Protein AF-A0A9E5MLU3-F1 (afdb_monomer_lite)

Foldseek 3Di:
DDPPVVPVVCCCCVVNCNVVVVVVVVVVVVVVVCVVVVVVVVVVVVVVVVVVVVVVVVVVVVVVVD

pLDDT: mean 80.02, std 15.46, range [42.81, 97.19]

Sequence (66 aa):
MKFQFESLQGFLWMSGHGPYVWACYVITALALTYLLLSPVIKRRALMADLKRQARVREHEMRHQTS

Organism: NCBI:txid1470433

Radius of gyration: 26.38 Å; chains: 1; bounding box: 35×29×80 Å

Structure (mmCIF, N/CA/C/O backbone):
data_AF-A0A9E5MLU3-F1
#
_entry.id   AF-A0A9E5MLU3-F1
#
loop_
_atom_site.group_PDB
_atom_site.id
_atom_site.type_symbol
_atom_site.label_atom_id
_atom_site.label_alt_id
_atom_site.label_comp_id
_atom_site.label_asym_id
_atom_site.label_entity_id
_atom_site.label_seq_id
_atom_site.pdbx_PDB_ins_code
_atom_site.Cartn_x
_atom_site.Cartn_y
_atom_site.Cartn_z
_atom_site.occupancy
_atom_site.B_iso_or_equiv
_atom_site.auth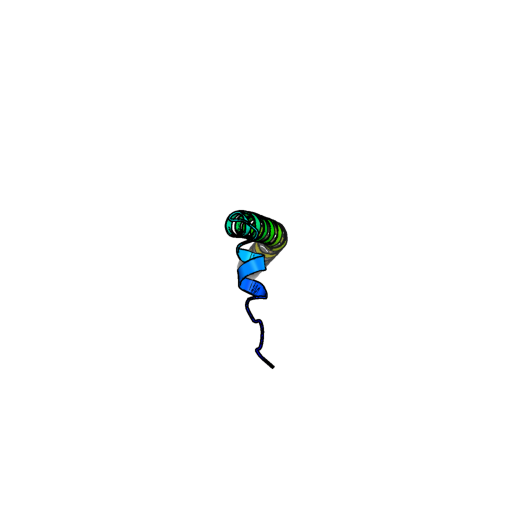_seq_id
_atom_site.auth_comp_id
_atom_site.auth_asym_id
_atom_site.auth_atom_id
_atom_site.pdbx_PDB_model_num
ATOM 1 N N . MET A 1 1 ? 8.168 -27.083 -34.124 1.00 42.81 1 MET A N 1
ATOM 2 C CA . MET A 1 1 ? 7.483 -25.899 -33.565 1.00 42.81 1 MET A CA 1
ATOM 3 C C . MET A 1 1 ? 8.379 -25.297 -32.492 1.00 42.81 1 MET A C 1
ATOM 5 O O . MET A 1 1 ? 8.603 -25.946 -31.480 1.00 42.81 1 MET A O 1
ATOM 9 N N . LYS A 1 2 ? 8.982 -24.129 -32.749 1.00 51.25 2 LYS A N 1
ATOM 10 C CA . LYS A 1 2 ? 9.770 -23.390 -31.750 1.00 51.25 2 LYS A CA 1
ATOM 11 C C . LYS A 1 2 ? 8.780 -22.567 -30.934 1.00 51.25 2 LYS A C 1
ATOM 13 O O . LYS A 1 2 ? 8.074 -21.745 -31.509 1.00 51.25 2 LYS A O 1
ATOM 18 N N . PHE A 1 3 ? 8.689 -22.819 -29.633 1.00 50.53 3 PHE A N 1
ATOM 19 C CA . PHE A 1 3 ? 7.949 -21.941 -28.741 1.00 50.53 3 PHE A CA 1
ATOM 20 C C . PHE A 1 3 ? 8.649 -20.579 -28.743 1.00 50.53 3 PHE A C 1
ATOM 22 O O . PHE A 1 3 ? 9.705 -20.419 -28.137 1.00 50.53 3 PHE A O 1
ATOM 29 N N . GLN A 1 4 ? 8.086 -19.620 -29.478 1.00 52.84 4 GLN A N 1
ATOM 30 C CA . GLN A 1 4 ? 8.509 -18.221 -29.497 1.00 52.84 4 GLN A CA 1
ATOM 31 C C . GLN A 1 4 ? 8.083 -17.555 -28.180 1.00 52.84 4 GLN A C 1
ATOM 33 O O . GLN A 1 4 ? 7.301 -16.608 -28.164 1.00 52.84 4 GLN A O 1
ATOM 38 N N . PHE A 1 5 ? 8.604 -18.043 -27.054 1.00 49.66 5 PHE A N 1
ATOM 39 C CA . PHE A 1 5 ? 8.571 -17.326 -25.781 1.00 49.66 5 PHE A CA 1
ATOM 40 C C . PHE A 1 5 ? 9.541 -16.124 -25.787 1.00 49.66 5 PHE A C 1
ATOM 42 O O . PHE A 1 5 ? 10.141 -15.800 -24.772 1.00 49.66 5 PHE A O 1
ATOM 49 N N . GLU A 1 6 ? 9.645 -15.389 -26.900 1.00 56.09 6 GLU A N 1
ATOM 50 C CA . GLU A 1 6 ? 9.972 -13.952 -26.842 1.00 56.09 6 GLU A CA 1
ATOM 51 C C . GLU A 1 6 ? 8.787 -13.134 -26.256 1.00 56.09 6 GLU A C 1
ATOM 53 O O . GLU A 1 6 ? 8.879 -11.931 -26.017 1.00 56.09 6 GLU A O 1
ATOM 58 N N . SER A 1 7 ? 7.667 -13.817 -25.981 1.00 58.41 7 SER A N 1
ATOM 59 C CA . SER A 1 7 ? 6.293 -13.355 -25.751 1.00 58.41 7 SER A CA 1
ATOM 60 C C . SER A 1 7 ? 5.975 -12.610 -24.443 1.00 58.41 7 SER A C 1
ATOM 62 O O . SER A 1 7 ? 4.849 -12.157 -24.278 1.00 58.41 7 SER A O 1
ATOM 64 N N . LEU A 1 8 ? 6.911 -12.457 -23.505 1.00 57.94 8 LEU A N 1
ATOM 65 C CA . LEU A 1 8 ? 6.732 -11.632 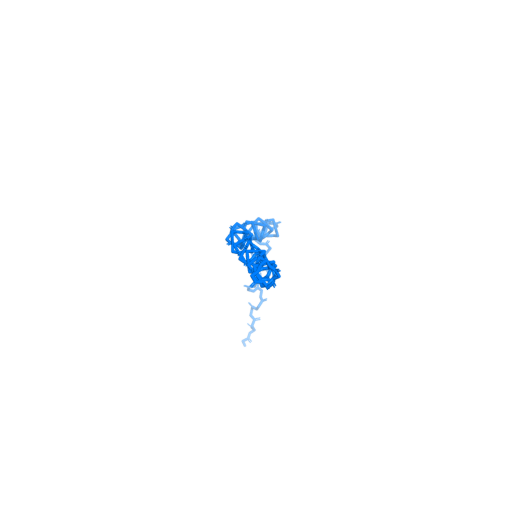-22.289 1.00 57.94 8 LEU A CA 1
ATOM 66 C C . LEU A 1 8 ? 7.847 -10.599 -22.142 1.00 57.94 8 LEU A C 1
ATOM 68 O O . LEU A 1 8 ? 7.612 -9.478 -21.696 1.00 57.94 8 LEU A O 1
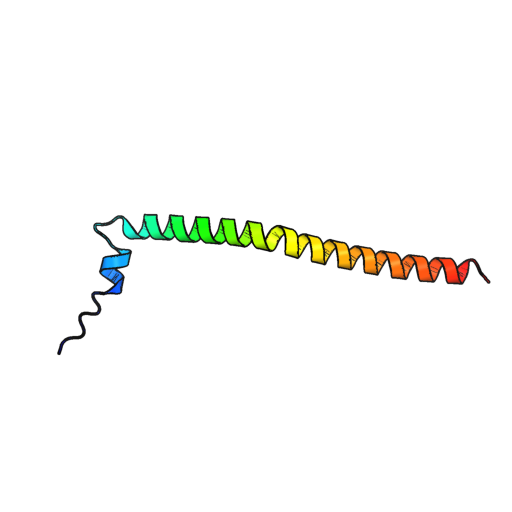ATOM 72 N N . GLN A 1 9 ? 9.053 -10.959 -22.579 1.00 59.12 9 GLN A N 1
ATOM 73 C CA . GLN A 1 9 ? 10.214 -10.085 -22.537 1.00 59.12 9 GLN A CA 1
ATOM 74 C C . GLN A 1 9 ? 10.062 -8.905 -23.502 1.00 59.12 9 GLN A C 1
ATOM 76 O O . GLN A 1 9 ? 10.295 -7.779 -23.086 1.00 59.12 9 GLN A O 1
ATOM 81 N N . GLY A 1 10 ? 9.557 -9.107 -24.727 1.00 63.28 10 GLY A N 1
ATOM 82 C CA . GLY A 1 10 ? 9.249 -7.999 -25.646 1.00 63.28 10 GLY A CA 1
ATOM 83 C C . GLY A 1 10 ? 8.129 -7.071 -25.147 1.00 63.28 10 GLY A C 1
ATOM 84 O O . GLY A 1 10 ? 8.134 -5.877 -25.436 1.00 63.28 10 GLY A O 1
ATOM 85 N N . PHE A 1 11 ? 7.208 -7.591 -24.331 1.00 61.69 11 PHE A N 1
ATOM 86 C CA . PHE A 1 11 ? 6.119 -6.821 -23.716 1.00 61.69 11 PHE A CA 1
ATOM 87 C C . PHE A 1 11 ? 6.611 -5.981 -22.522 1.00 61.69 11 PHE A C 1
ATOM 89 O O . PHE A 1 11 ? 6.215 -4.831 -22.345 1.00 61.69 11 PHE A O 1
ATOM 96 N N . LEU A 1 12 ? 7.529 -6.535 -21.724 1.00 60.59 12 LEU A N 1
ATOM 97 C CA . LEU A 1 12 ? 8.251 -5.840 -20.651 1.00 60.59 12 LEU A CA 1
ATOM 98 C C . LEU A 1 12 ? 9.337 -4.890 -21.168 1.00 60.59 12 LEU A C 1
ATOM 100 O O . LEU A 1 12 ? 9.730 -3.981 -20.443 1.00 60.59 12 LEU A O 1
ATOM 104 N N . TRP A 1 13 ? 9.826 -5.090 -22.391 1.00 63.50 13 TRP A N 1
ATOM 105 C CA . TRP A 1 13 ? 10.937 -4.336 -22.972 1.00 63.50 13 TRP A CA 1
ATOM 106 C C . TRP A 1 13 ? 10.516 -3.414 -24.117 1.00 63.50 13 TRP A C 1
ATOM 108 O O . TRP A 1 13 ? 11.400 -2.834 -24.734 1.00 63.5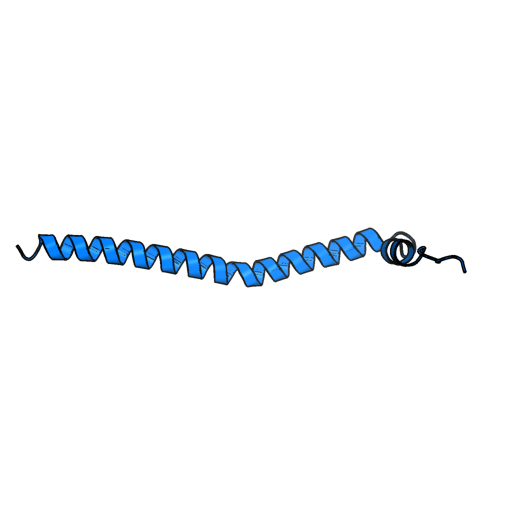0 13 TRP A O 1
ATOM 118 N N . MET A 1 14 ? 9.208 -3.253 -24.386 1.00 62.62 14 MET A N 1
ATOM 119 C CA . MET A 1 14 ? 8.611 -2.435 -25.461 1.00 62.62 14 MET A CA 1
ATOM 120 C C . MET A 1 14 ? 9.483 -1.207 -25.797 1.00 62.62 14 MET A C 1
ATOM 122 O O . MET A 1 14 ? 9.451 -0.186 -25.110 1.00 62.62 14 MET A O 1
ATOM 126 N N . SER A 1 15 ? 10.353 -1.363 -26.799 1.00 63.72 15 SER A N 1
ATOM 127 C CA . SER A 1 15 ? 11.311 -0.358 -27.273 1.00 63.72 15 SER A CA 1
ATOM 128 C C . SER A 1 15 ? 12.159 0.379 -26.203 1.00 63.72 15 SER A C 1
ATOM 130 O O . SER A 1 15 ? 12.547 1.522 -26.426 1.00 63.72 15 SER A O 1
ATOM 132 N N . GLY A 1 16 ? 12.453 -0.242 -25.050 1.00 67.62 16 GLY A N 1
ATOM 133 C CA . GLY A 1 16 ? 13.297 0.304 -23.970 1.00 67.62 16 GLY A CA 1
ATOM 134 C C . GLY A 1 16 ? 12.563 1.009 -22.817 1.00 67.62 16 GLY A C 1
ATOM 135 O O . GLY A 1 16 ? 13.196 1.362 -21.823 1.00 67.62 16 GLY A O 1
ATOM 136 N N . HIS A 1 17 ? 11.237 1.176 -22.894 1.00 69.12 17 HIS A N 1
ATOM 137 C CA . HIS A 1 17 ? 10.454 1.916 -21.885 1.00 69.12 17 HIS A CA 1
ATOM 138 C C . HIS A 1 17 ? 9.553 1.048 -21.002 1.00 69.12 17 HIS A C 1
ATOM 140 O O . HIS A 1 17 ? 8.997 1.535 -20.016 1.00 69.12 17 HIS A O 1
ATOM 146 N N . GLY A 1 18 ? 9.410 -0.239 -21.316 1.00 76.12 18 GLY A N 1
ATOM 147 C CA . GLY A 1 18 ? 8.519 -1.126 -20.569 1.00 76.12 18 GLY A CA 1
ATOM 148 C C . GLY A 1 18 ? 8.801 -1.219 -19.054 1.00 76.12 18 GLY A C 1
ATOM 149 O O . GLY A 1 18 ? 7.830 -1.165 -18.298 1.00 76.12 18 GLY A O 1
ATOM 150 N N . PRO A 1 19 ? 10.058 -1.218 -18.552 1.00 80.94 19 PRO A N 1
ATOM 151 C CA . PRO A 1 19 ? 10.314 -1.227 -17.108 1.00 80.94 19 PRO A CA 1
ATOM 152 C C . PRO A 1 19 ? 9.705 -0.021 -16.378 1.00 80.94 19 PRO A C 1
ATOM 154 O O . PRO A 1 19 ? 9.204 -0.157 -15.263 1.00 80.94 19 PRO A O 1
ATOM 157 N N . TYR A 1 20 ? 9.694 1.148 -17.024 1.00 81.31 20 TYR A N 1
ATOM 158 C CA . TYR A 1 20 ? 9.146 2.380 -16.455 1.00 81.31 20 TYR A CA 1
ATOM 159 C C . TYR A 1 20 ? 7.623 2.306 -16.332 1.00 81.31 20 TYR A C 1
ATOM 161 O O . TYR A 1 20 ? 7.053 2.640 -15.296 1.00 81.31 20 TYR A O 1
ATOM 169 N N . VAL A 1 21 ? 6.965 1.797 -17.374 1.00 84.12 21 VAL A N 1
ATOM 170 C CA . VAL A 1 21 ? 5.508 1.642 -17.417 1.00 84.12 21 VAL A CA 1
ATOM 171 C C . VAL A 1 21 ? 5.042 0.670 -16.335 1.00 84.12 21 VAL A C 1
ATOM 173 O O . VAL A 1 21 ? 4.140 0.991 -15.561 1.00 84.12 21 VAL A O 1
ATOM 176 N N . TRP A 1 22 ? 5.697 -0.486 -16.219 1.00 85.00 22 TRP A N 1
ATOM 177 C CA . TRP A 1 22 ? 5.391 -1.459 -15.173 1.00 85.00 22 TRP A CA 1
ATOM 178 C C . TRP A 1 22 ? 5.659 -0.911 -13.770 1.00 85.00 22 TRP A C 1
ATOM 180 O O . TRP A 1 22 ? 4.845 -1.142 -12.878 1.00 85.00 22 TRP A O 1
ATOM 190 N N . ALA A 1 23 ? 6.728 -0.133 -13.572 1.00 88.38 23 ALA A N 1
ATOM 191 C CA . ALA A 1 23 ? 6.971 0.546 -12.301 1.00 88.38 23 ALA A CA 1
ATOM 192 C C . ALA A 1 23 ? 5.822 1.502 -11.942 1.00 88.38 23 ALA A C 1
ATOM 194 O O . ALA A 1 23 ? 5.315 1.441 -10.822 1.00 88.38 23 ALA A O 1
ATOM 195 N N . CYS A 1 24 ? 5.348 2.321 -12.889 1.00 91.69 24 CYS A N 1
ATOM 196 C CA . CYS A 1 24 ? 4.180 3.178 -12.678 1.00 91.69 24 CYS A CA 1
ATOM 197 C C . CYS A 1 24 ? 2.934 2.359 -12.313 1.00 91.69 24 CYS A C 1
ATOM 199 O O . CYS A 1 24 ? 2.286 2.667 -11.316 1.00 91.69 24 CYS A O 1
ATOM 201 N N . TYR A 1 25 ? 2.634 1.280 -13.045 1.00 92.19 25 TYR A N 1
ATOM 202 C CA . TYR A 1 25 ? 1.498 0.404 -12.730 1.00 92.19 25 TYR A CA 1
ATOM 203 C C . TYR A 1 25 ? 1.601 -0.219 -11.339 1.00 92.19 25 TYR A C 1
ATOM 205 O O . TYR A 1 25 ? 0.615 -0.219 -10.604 1.00 92.19 25 TYR A O 1
ATOM 213 N N . VAL A 1 26 ? 2.777 -0.720 -10.955 1.00 94.44 26 VAL A N 1
ATOM 214 C CA . VAL A 1 26 ? 3.005 -1.311 -9.630 1.00 94.44 26 VAL A CA 1
ATOM 215 C C . VAL A 1 26 ? 2.827 -0.263 -8.537 1.00 94.44 26 VAL A C 1
ATOM 217 O O . VAL A 1 26 ? 2.106 -0.511 -7.573 1.00 94.44 26 VAL A O 1
ATOM 220 N N . ILE A 1 27 ? 3.422 0.922 -8.691 1.00 96.12 27 ILE A N 1
ATOM 221 C CA . ILE A 1 27 ? 3.301 2.011 -7.713 1.00 96.12 27 ILE A CA 1
ATOM 222 C C . ILE A 1 27 ? 1.839 2.445 -7.577 1.00 96.12 27 ILE A C 1
ATOM 224 O O . ILE A 1 27 ? 1.334 2.559 -6.460 1.00 96.12 27 ILE A O 1
ATOM 228 N N . THR A 1 28 ? 1.134 2.639 -8.691 1.00 96.25 28 THR A N 1
ATOM 229 C CA . THR A 1 28 ? -0.284 3.006 -8.676 1.00 96.25 28 THR A CA 1
ATOM 230 C C . THR A 1 28 ? -1.138 1.906 -8.051 1.00 96.25 28 THR A C 1
ATOM 232 O O . THR A 1 28 ? -1.967 2.199 -7.192 1.00 96.25 28 THR A O 1
ATOM 235 N N . ALA A 1 29 ? -0.922 0.640 -8.409 1.00 96.56 29 ALA A N 1
ATOM 236 C CA . ALA A 1 29 ? -1.648 -0.486 -7.829 1.00 96.56 29 ALA A CA 1
ATOM 237 C C . ALA A 1 29 ? -1.413 -0.594 -6.315 1.00 96.56 29 ALA A C 1
ATOM 239 O O . ALA A 1 29 ? -2.367 -0.799 -5.562 1.00 96.56 29 ALA A O 1
ATOM 240 N N . LEU A 1 30 ? -0.175 -0.398 -5.850 1.00 97.19 30 LEU A N 1
ATOM 241 C CA . LEU A 1 30 ? 0.155 -0.356 -4.426 1.00 97.19 30 LEU A CA 1
ATOM 242 C C . LEU A 1 30 ? -0.519 0.823 -3.724 1.00 97.19 30 LEU A C 1
ATOM 244 O O . LEU A 1 30 ? -1.090 0.632 -2.654 1.00 97.19 30 LEU A O 1
ATOM 248 N N . ALA A 1 31 ? -0.512 2.013 -4.324 1.00 96.88 31 ALA A N 1
ATOM 249 C CA . ALA A 1 31 ? -1.171 3.190 -3.763 1.00 96.88 31 ALA A CA 1
ATOM 250 C C . ALA A 1 31 ? -2.690 2.989 -3.634 1.00 96.88 31 ALA A C 1
ATOM 252 O O . ALA A 1 31 ? -3.265 3.282 -2.585 1.00 96.88 31 ALA A O 1
ATOM 253 N N . LEU A 1 32 ? -3.336 2.433 -4.663 1.00 96.75 32 LEU A N 1
ATOM 254 C CA . LEU A 1 32 ? -4.764 2.106 -4.638 1.00 96.75 32 LEU A CA 1
ATOM 255 C C . LEU A 1 32 ? -5.071 1.024 -3.600 1.00 96.75 32 LEU A C 1
ATOM 257 O O . LEU A 1 32 ? -5.985 1.180 -2.792 1.00 96.75 32 LEU A O 1
ATOM 261 N N . THR A 1 33 ? -4.272 -0.043 -3.570 1.00 97.06 33 THR A N 1
ATOM 262 C CA . THR A 1 33 ? -4.398 -1.119 -2.578 1.00 97.06 33 THR A CA 1
ATOM 263 C C . THR A 1 33 ? -4.254 -0.557 -1.168 1.00 97.06 33 THR A C 1
ATOM 265 O O . THR A 1 33 ? -5.075 -0.837 -0.299 1.00 97.06 33 THR A O 1
ATOM 268 N N . TYR A 1 34 ? -3.267 0.308 -0.941 1.00 96.56 34 TYR A N 1
ATOM 269 C CA . TYR A 1 34 ? -3.073 0.987 0.331 1.00 96.56 34 TYR A CA 1
ATOM 270 C C . TYR A 1 34 ? -4.272 1.863 0.702 1.00 96.56 34 TYR A C 1
ATOM 272 O O . TYR A 1 34 ? -4.725 1.815 1.845 1.00 96.56 34 TYR A O 1
ATOM 280 N N . LEU A 1 35 ? -4.835 2.616 -0.245 1.00 95.25 35 LEU A N 1
ATOM 281 C CA . LEU A 1 35 ? -6.015 3.445 -0.003 1.00 95.25 35 LEU A CA 1
ATOM 282 C C . LEU A 1 35 ? -7.238 2.606 0.394 1.00 95.25 35 LEU A C 1
ATOM 284 O O . LEU A 1 35 ? -8.000 3.023 1.263 1.00 95.25 35 LEU A O 1
ATOM 288 N N . LEU A 1 36 ? -7.396 1.415 -0.188 1.00 95.00 36 LEU A N 1
ATOM 289 C CA . LEU A 1 36 ? -8.466 0.475 0.154 1.00 95.00 36 LEU A CA 1
ATOM 290 C C . LEU A 1 36 ? -8.227 -0.222 1.503 1.00 95.00 36 LEU A C 1
ATOM 292 O O . LEU A 1 36 ? -9.160 -0.382 2.291 1.00 95.00 36 LEU A O 1
ATOM 296 N N . LEU A 1 37 ? -6.985 -0.611 1.806 1.00 94.94 37 LEU A N 1
ATOM 297 C CA . LEU A 1 37 ? -6.640 -1.302 3.054 1.00 94.94 37 LEU A CA 1
ATOM 298 C C . LEU A 1 37 ? -6.571 -0.352 4.256 1.00 94.94 37 LEU A C 1
ATOM 300 O O . LEU A 1 37 ? -6.939 -0.745 5.362 1.00 94.94 37 LEU A O 1
ATOM 304 N N . SER A 1 38 ? -6.141 0.894 4.059 1.00 93.06 38 SER A N 1
ATOM 305 C CA . SER A 1 38 ? -6.014 1.922 5.101 1.00 93.06 38 SER A CA 1
ATOM 306 C C . SER A 1 38 ? -7.268 2.060 5.983 1.00 93.06 38 SER A C 1
ATOM 308 O O . SER A 1 38 ? -7.151 1.913 7.205 1.00 93.06 38 SER A O 1
ATOM 310 N N . PRO A 1 39 ? -8.489 2.257 5.442 1.00 89.81 39 PRO A N 1
ATOM 311 C CA . PRO A 1 39 ? -9.692 2.355 6.263 1.00 89.81 39 PRO A CA 1
ATOM 312 C C . PRO A 1 39 ? -10.043 1.033 6.952 1.00 89.81 39 PRO A C 1
ATOM 314 O O . PRO A 1 39 ? -10.538 1.052 8.078 1.00 89.81 39 PRO A O 1
ATOM 317 N N . VAL A 1 40 ? -9.771 -0.113 6.323 1.00 92.88 40 VAL A N 1
ATOM 318 C CA . VAL A 1 40 ? -10.058 -1.436 6.900 1.00 92.88 40 VAL A CA 1
ATOM 319 C C . VAL A 1 40 ? -9.162 -1.702 8.109 1.00 92.88 40 VAL A C 1
ATOM 321 O O . VAL A 1 40 ? -9.654 -2.091 9.170 1.00 92.88 40 VAL A O 1
ATOM 324 N N . ILE A 1 41 ? -7.861 -1.438 7.984 1.00 91.69 41 ILE A N 1
ATOM 325 C CA . ILE A 1 41 ? -6.887 -1.607 9.069 1.00 91.69 41 ILE A CA 1
ATOM 326 C C . ILE A 1 41 ? -7.237 -0.676 10.235 1.00 91.69 41 ILE A C 1
ATOM 328 O O . ILE A 1 41 ? -7.325 -1.131 11.378 1.00 91.69 41 ILE A O 1
ATOM 332 N N . LYS A 1 42 ? -7.529 0.600 9.951 1.00 89.31 42 LYS A N 1
ATOM 333 C CA . LYS A 1 42 ? -7.930 1.575 10.978 1.00 89.31 42 LYS A CA 1
ATOM 334 C C . LYS A 1 42 ? -9.213 1.162 11.699 1.00 89.31 42 LYS A C 1
ATOM 336 O O . LYS A 1 42 ? -9.263 1.216 12.924 1.00 89.31 42 LYS A O 1
ATOM 341 N N . ARG A 1 43 ? -10.229 0.683 10.974 1.00 89.62 43 ARG A N 1
ATOM 342 C CA . ARG A 1 43 ? -11.477 0.176 11.575 1.00 89.62 43 ARG A CA 1
ATOM 343 C C . ARG A 1 43 ? -11.229 -1.008 12.507 1.00 89.62 43 ARG A C 1
ATOM 345 O O . ARG A 1 43 ? -11.787 -1.039 13.602 1.00 89.62 43 ARG A O 1
ATOM 352 N N . ARG A 1 44 ? -10.377 -1.958 12.107 1.00 90.12 44 ARG A N 1
ATOM 353 C CA . ARG A 1 44 ? -10.021 -3.111 12.954 1.00 90.12 44 ARG A CA 1
ATOM 354 C C . ARG A 1 44 ? -9.293 -2.676 14.225 1.00 90.12 44 ARG A C 1
ATOM 356 O O . ARG A 1 44 ? -9.617 -3.186 15.295 1.00 90.12 44 ARG A O 1
ATOM 363 N N . ALA A 1 45 ? -8.369 -1.720 14.119 1.00 90.75 45 ALA A N 1
ATOM 364 C CA . ALA A 1 45 ? -7.661 -1.167 15.271 1.00 90.75 45 ALA A CA 1
ATOM 365 C C . ALA A 1 45 ? -8.618 -0.461 16.248 1.00 90.75 45 ALA A C 1
ATOM 367 O O . ALA A 1 45 ? -8.587 -0.740 17.444 1.00 90.75 45 ALA A O 1
ATOM 368 N N . LEU A 1 46 ? -9.529 0.373 15.736 1.00 89.94 46 LEU A N 1
ATOM 369 C CA . LEU A 1 46 ? -10.531 1.066 16.555 1.00 89.94 46 LEU A CA 1
ATOM 370 C C . LEU A 1 46 ? -11.479 0.089 17.263 1.00 89.94 46 LEU A C 1
ATOM 372 O O . LEU A 1 46 ? -11.734 0.228 18.455 1.00 89.94 46 LEU A O 1
ATOM 376 N N . MET A 1 47 ? -11.972 -0.938 16.565 1.00 92.50 47 MET A N 1
ATOM 377 C CA . MET A 1 47 ? -12.819 -1.963 17.189 1.00 92.50 47 MET A CA 1
ATOM 378 C C . MET A 1 47 ? -12.090 -2.741 18.289 1.00 92.50 47 MET A C 1
ATOM 380 O O . MET A 1 47 ? -12.702 -3.092 19.29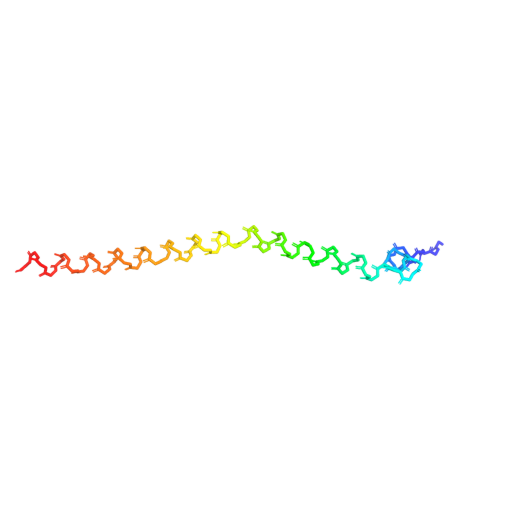9 1.00 92.50 47 MET A O 1
ATOM 384 N N . ALA A 1 48 ? -10.801 -3.031 18.102 1.00 92.06 48 ALA A N 1
ATOM 385 C CA . ALA A 1 48 ? -9.995 -3.697 19.119 1.00 92.06 48 ALA A CA 1
ATOM 386 C C . ALA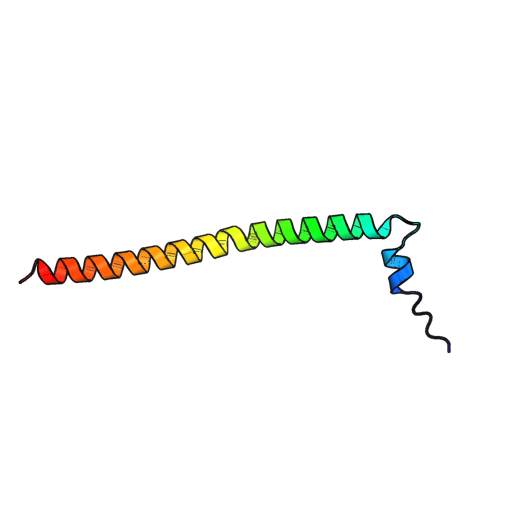 A 1 48 ? -9.837 -2.824 20.374 1.00 92.06 48 ALA A C 1
ATOM 388 O O . ALA A 1 48 ? -9.978 -3.332 21.489 1.00 92.06 48 ALA A O 1
ATOM 389 N N . ASP A 1 49 ? -9.619 -1.520 20.195 1.00 90.31 49 ASP A N 1
ATOM 390 C CA . ASP A 1 49 ? -9.500 -0.578 21.306 1.00 90.31 49 ASP A CA 1
ATOM 391 C C . ASP A 1 49 ? -10.822 -0.420 22.074 1.00 90.31 49 ASP A C 1
ATOM 393 O O . ASP A 1 49 ? -10.852 -0.560 23.298 1.00 90.31 49 ASP A O 1
ATOM 397 N N . LEU A 1 50 ? -11.948 -0.282 21.365 1.00 91.25 50 LEU A N 1
ATOM 398 C CA . LEU A 1 50 ? -13.277 -0.224 21.987 1.00 91.25 50 LEU A CA 1
ATOM 399 C C . LEU A 1 50 ? -13.586 -1.477 22.818 1.00 91.25 50 LEU A C 1
ATOM 401 O O . LEU A 1 50 ? -14.071 -1.367 23.946 1.00 91.25 50 LEU A O 1
ATOM 405 N N . LYS A 1 51 ? -13.258 -2.673 22.307 1.00 90.62 51 LYS A N 1
ATOM 406 C CA . LYS A 1 51 ? -13.411 -3.929 23.064 1.00 90.62 51 LYS A CA 1
ATOM 407 C C . LYS A 1 51 ? -12.551 -3.946 24.325 1.00 90.62 51 LYS A C 1
ATOM 409 O O . LYS A 1 51 ? -12.997 -4.442 25.358 1.00 90.62 51 LYS A O 1
ATOM 414 N N . ARG A 1 52 ? -11.327 -3.415 24.259 1.00 89.94 52 ARG A N 1
ATOM 415 C CA . ARG A 1 52 ? -10.436 -3.326 25.422 1.00 89.94 52 ARG A CA 1
ATOM 416 C C . ARG A 1 52 ? -11.017 -2.397 26.488 1.00 89.94 52 ARG A C 1
ATOM 418 O O . ARG A 1 52 ? -11.070 -2.792 27.648 1.00 89.94 52 ARG A O 1
ATOM 425 N N . GLN A 1 53 ? -11.507 -1.222 26.097 1.00 90.06 53 GLN A N 1
ATOM 426 C CA . GLN A 1 53 ? -12.125 -0.268 27.023 1.00 90.06 53 GLN A CA 1
ATOM 427 C C . GLN A 1 53 ? -13.423 -0.799 27.650 1.00 90.06 53 GLN A C 1
ATOM 429 O O . GLN A 1 53 ? -13.700 -0.519 28.814 1.00 90.06 53 GLN A O 1
ATOM 434 N N . ALA A 1 54 ? -14.228 -1.560 26.900 1.00 89.50 54 ALA A N 1
ATOM 435 C CA . ALA A 1 54 ? -15.449 -2.172 27.426 1.00 89.50 54 ALA A CA 1
ATOM 436 C C . ALA A 1 54 ? -15.148 -3.145 28.579 1.00 89.50 54 ALA A C 1
ATOM 438 O O . ALA A 1 54 ? -15.800 -3.075 29.616 1.00 89.50 54 ALA A O 1
ATOM 439 N N . ARG A 1 55 ? -14.104 -3.977 28.439 1.00 87.62 55 ARG A N 1
ATOM 440 C CA . ARG A 1 55 ? -13.688 -4.905 29.504 1.00 87.62 55 ARG A CA 1
ATOM 441 C C . ARG A 1 55 ? -13.219 -4.190 30.769 1.00 87.62 55 ARG A C 1
ATOM 443 O O . ARG A 1 55 ? -13.539 -4.631 31.862 1.00 87.62 55 ARG A O 1
ATOM 450 N N . VAL A 1 56 ? -12.469 -3.094 30.633 1.00 88.06 56 VAL A N 1
ATOM 451 C CA . VAL A 1 56 ? -11.994 -2.325 31.799 1.00 88.06 56 VAL A CA 1
ATOM 452 C C . VAL A 1 56 ? -13.174 -1.722 32.567 1.00 88.06 56 VAL A C 1
ATOM 454 O O . VAL A 1 56 ? -13.253 -1.887 33.781 1.00 88.06 56 VAL A O 1
ATOM 457 N N . ARG A 1 57 ? -14.142 -1.124 31.859 1.00 86.44 57 ARG A N 1
ATOM 458 C CA . ARG A 1 57 ? -15.351 -0.553 32.476 1.00 86.44 57 ARG A CA 1
ATOM 459 C C . ARG A 1 57 ? -16.201 -1.591 33.209 1.00 86.44 57 ARG A C 1
ATOM 461 O O . ARG A 1 57 ? -16.744 -1.300 34.268 1.00 86.44 57 ARG A O 1
ATOM 468 N N . GLU A 1 58 ? -16.313 -2.801 32.666 1.00 85.38 58 GLU A N 1
ATOM 469 C CA . GLU A 1 58 ? -17.045 -3.892 33.319 1.00 85.38 58 GLU A CA 1
ATOM 470 C C . GLU A 1 58 ? -16.419 -4.281 34.669 1.00 85.38 58 GLU A C 1
ATOM 472 O O . GLU A 1 58 ? -17.138 -4.500 35.644 1.00 85.38 58 GLU A O 1
ATOM 477 N N . HIS A 1 59 ? -15.085 -4.292 34.759 1.00 81.12 59 HIS A N 1
ATOM 478 C CA . HIS A 1 59 ? -14.380 -4.536 36.018 1.00 81.12 59 HIS A CA 1
ATOM 479 C C . HIS A 1 59 ? -14.598 -3.416 37.046 1.00 81.12 59 HIS A C 1
ATOM 481 O O . HIS A 1 59 ? -14.818 -3.713 38.219 1.00 81.12 59 HIS A O 1
ATOM 487 N N . GLU A 1 60 ? -14.580 -2.150 36.624 1.00 80.19 60 GLU A N 1
ATOM 488 C CA . GLU A 1 60 ? -14.807 -1.002 37.517 1.00 80.19 60 GLU A CA 1
ATOM 489 C C . GLU A 1 60 ? -16.223 -1.009 38.113 1.00 80.19 60 GLU A C 1
ATOM 491 O O . GLU A 1 60 ? -16.385 -0.854 39.325 1.00 80.19 60 GLU A O 1
ATOM 496 N N . MET A 1 61 ? -17.250 -1.292 37.301 1.00 74.50 61 MET A N 1
ATOM 497 C CA . MET A 1 61 ? -18.637 -1.388 37.784 1.00 74.50 61 MET A CA 1
ATOM 498 C C . MET A 1 61 ? -18.828 -2.522 38.804 1.00 74.50 61 MET A C 1
ATOM 500 O O . MET A 1 61 ? -19.608 -2.392 39.751 1.00 74.50 61 MET A O 1
ATOM 504 N N . ARG A 1 62 ? -18.086 -3.626 38.659 1.00 74.88 62 ARG A N 1
ATOM 505 C CA . ARG A 1 62 ? -18.147 -4.768 39.586 1.00 74.88 62 ARG A CA 1
ATOM 506 C C . ARG A 1 62 ? -17.571 -4.448 40.966 1.00 74.88 62 ARG A C 1
ATOM 508 O O . ARG A 1 62 ? -18.002 -5.049 41.943 1.00 74.88 62 ARG A O 1
ATOM 515 N N . HIS A 1 63 ? -16.630 -3.508 41.043 1.00 70.00 63 HIS A N 1
ATOM 516 C CA . HIS A 1 63 ? -16.039 -3.052 42.301 1.00 70.00 63 HIS A CA 1
ATOM 517 C C . HIS A 1 63 ? -16.819 -1.913 42.968 1.00 70.00 63 HIS A C 1
ATOM 519 O O . HIS A 1 63 ? -16.705 -1.755 44.175 1.00 70.00 63 HIS A O 1
ATOM 525 N N . GLN A 1 64 ? -17.627 -1.148 42.225 1.00 70.19 64 GLN A N 1
ATOM 526 C CA . GLN A 1 64 ? -18.449 -0.073 42.797 1.00 70.19 64 GLN A CA 1
ATOM 527 C C . GLN A 1 64 ? -19.788 -0.562 43.388 1.00 70.19 64 GLN A C 1
ATOM 529 O O . GLN A 1 64 ? -20.418 0.163 44.151 1.00 70.19 64 GLN A O 1
ATOM 534 N N . THR A 1 65 ? -20.229 -1.777 43.040 1.00 62.22 65 THR A N 1
ATOM 535 C CA . THR A 1 65 ? -21.535 -2.336 43.455 1.00 62.22 65 THR A CA 1
ATOM 536 C C . THR A 1 65 ? -21.439 -3.290 44.663 1.00 62.22 65 THR A C 1
ATOM 538 O O . THR A 1 65 ? -22.415 -3.969 44.976 1.00 62.22 65 THR A O 1
ATOM 541 N N . SER A 1 66 ? -20.286 -3.377 45.337 1.00 53.97 66 SER A N 1
ATOM 542 C CA . SER A 1 66 ? -20.065 -4.218 46.528 1.00 53.97 66 SER A CA 1
ATOM 543 C C . SER A 1 66 ? -19.528 -3.403 47.692 1.00 53.97 66 SER A C 1
ATOM 545 O O . SER A 1 66 ? -19.734 -3.885 48.827 1.00 53.97 66 SER A O 1
#

InterPro domains:
  IPR007078 Haem exporter protein D (CcmD) [PF04995] (16-55)
  IPR007078 Haem exporter protein D (CcmD) [TIGR03141] (14-55)
  IPR052075 Heme exporter protein D [PTHR37531] (1-63)

Secondary structure (DSSP, 8-state):
----TTTTHHHHSGGG-HHHHHHHHHHHHHHHHHHHHHHHHHHHHHHHHHHHHHHHHHHHHHHHT-